Protein AF-A0A1H9I5Y6-F1 (afdb_monomer)

Structure (mmCIF, N/CA/C/O backbone):
data_AF-A0A1H9I5Y6-F1
#
_entry.id   AF-A0A1H9I5Y6-F1
#
loop_
_atom_site.group_PDB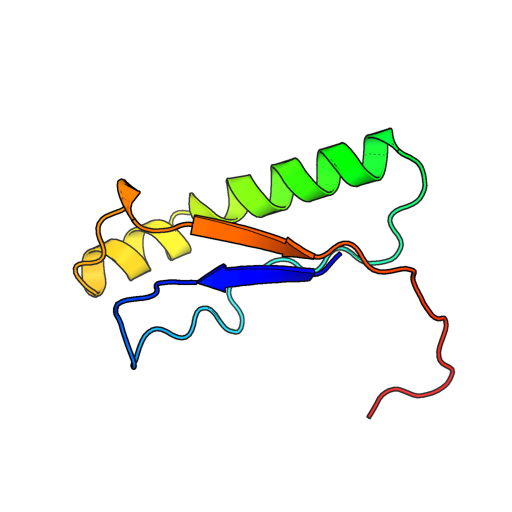
_atom_site.id
_atom_site.type_symbol
_atom_site.label_atom_id
_atom_site.label_alt_id
_atom_site.label_comp_id
_atom_site.label_asym_id
_atom_site.label_entity_id
_atom_site.label_seq_id
_atom_site.pdbx_PDB_ins_code
_atom_site.Cartn_x
_atom_site.Cartn_y
_atom_site.Cartn_z
_atom_site.occupancy
_atom_site.B_iso_or_equiv
_atom_site.auth_seq_id
_atom_site.auth_comp_id
_atom_site.auth_asym_id
_atom_site.auth_atom_id
_atom_site.pdbx_PDB_model_num
ATOM 1 N N . MET A 1 1 ? -4.083 -0.340 7.566 1.00 49.22 1 MET A N 1
ATOM 2 C CA . MET A 1 1 ? -3.836 -1.009 6.277 1.00 49.22 1 MET A CA 1
ATOM 3 C C . MET A 1 1 ? -2.338 -1.027 6.038 1.00 49.22 1 MET A C 1
ATOM 5 O O . MET A 1 1 ? -1.698 -0.005 6.259 1.00 49.22 1 MET A O 1
ATOM 9 N N . ARG A 1 2 ? -1.782 -2.182 5.672 1.00 57.09 2 ARG A N 1
ATOM 10 C CA . ARG A 1 2 ? -0.361 -2.348 5.352 1.00 57.09 2 ARG A CA 1
ATOM 11 C C . ARG A 1 2 ? -0.244 -2.764 3.892 1.00 57.09 2 ARG A C 1
ATOM 13 O O . ARG A 1 2 ? -0.882 -3.728 3.481 1.00 57.09 2 ARG A O 1
ATOM 20 N N . SER A 1 3 ? 0.533 -2.026 3.120 1.00 50.22 3 SER A N 1
ATOM 21 C CA . SER A 1 3 ? 0.915 -2.385 1.757 1.00 50.22 3 SER A CA 1
ATOM 22 C C . SER A 1 3 ? 2.117 -3.335 1.810 1.00 50.22 3 SER A C 1
ATOM 24 O O . SER A 1 3 ? 2.974 -3.220 2.689 1.00 50.22 3 SER A O 1
ATOM 26 N N . SER A 1 4 ? 2.131 -4.332 0.925 1.00 53.16 4 SER A N 1
ATOM 27 C CA . SER A 1 4 ? 3.262 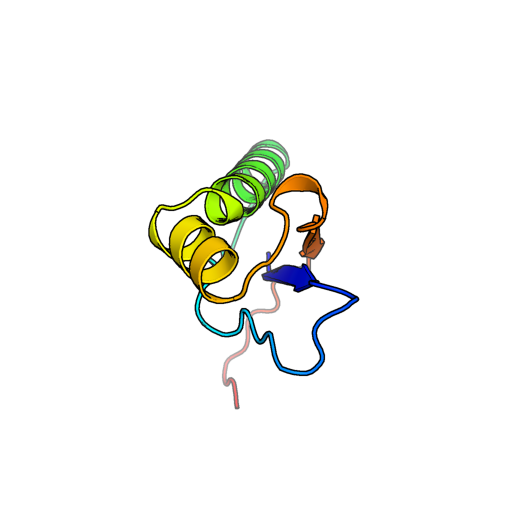-5.236 0.727 1.00 53.16 4 SER A CA 1
ATOM 28 C C . SER A 1 4 ? 3.442 -5.466 -0.773 1.00 53.16 4 SER A C 1
ATOM 30 O O . SER A 1 4 ? 2.580 -6.060 -1.422 1.00 53.16 4 SER A O 1
ATOM 32 N N . ALA A 1 5 ? 4.530 -4.950 -1.354 1.00 55.31 5 ALA A N 1
ATOM 33 C CA . ALA A 1 5 ? 4.910 -5.293 -2.728 1.00 55.31 5 ALA A CA 1
ATOM 34 C C . ALA A 1 5 ? 5.813 -6.510 -2.729 1.00 55.31 5 ALA A C 1
ATOM 36 O O . ALA A 1 5 ? 6.789 -6.577 -1.981 1.00 55.31 5 ALA A O 1
ATOM 37 N N . THR A 1 6 ? 5.508 -7.421 -3.640 1.00 50.44 6 THR A N 1
ATOM 38 C CA . THR A 1 6 ? 6.323 -8.584 -3.949 1.00 50.44 6 THR A CA 1
ATOM 39 C C . THR A 1 6 ? 6.852 -8.438 -5.374 1.00 50.44 6 THR A C 1
ATOM 41 O O . THR A 1 6 ? 6.089 -8.315 -6.329 1.00 50.44 6 THR A O 1
ATOM 44 N N . ALA A 1 7 ? 8.179 -8.452 -5.528 1.00 51.25 7 ALA A N 1
ATOM 45 C CA . ALA A 1 7 ? 8.825 -8.812 -6.788 1.00 51.25 7 ALA A CA 1
ATOM 46 C C . ALA A 1 7 ? 9.347 -10.241 -6.613 1.00 51.25 7 ALA A C 1
ATOM 48 O O . ALA A 1 7 ? 10.446 -10.447 -6.105 1.00 51.25 7 ALA A O 1
ATOM 49 N N . GLU A 1 8 ? 8.525 -11.228 -6.975 1.00 42.19 8 GLU A N 1
ATOM 50 C CA . GLU A 1 8 ? 8.764 -12.659 -6.699 1.00 42.19 8 GLU A CA 1
ATOM 51 C C . GLU A 1 8 ? 10.079 -13.213 -7.272 1.00 42.19 8 GLU A C 1
ATOM 53 O O . GLU A 1 8 ? 10.550 -14.248 -6.814 1.00 42.19 8 GLU A O 1
ATOM 58 N N . ASN A 1 9 ? 10.711 -12.517 -8.221 1.00 46.50 9 ASN A N 1
ATOM 59 C CA . ASN A 1 9 ? 11.898 -13.010 -8.923 1.00 46.50 9 ASN A CA 1
ATOM 60 C C . ASN A 1 9 ? 13.215 -12.310 -8.550 1.00 46.50 9 ASN A C 1
ATOM 62 O O . ASN A 1 9 ? 14.246 -12.612 -9.149 1.00 46.50 9 ASN A O 1
ATOM 66 N N . LEU A 1 10 ? 13.223 -11.388 -7.579 1.00 49.22 10 LEU A N 1
ATOM 67 C CA . LEU A 1 10 ? 14.437 -10.660 -7.197 1.00 49.22 10 LEU A CA 1
ATOM 68 C C . LEU A 1 10 ? 14.761 -10.852 -5.711 1.00 49.22 10 LEU A C 1
ATOM 70 O O . LEU A 1 10 ? 14.241 -10.114 -4.875 1.00 49.22 10 LEU A O 1
ATOM 74 N N . PRO A 1 11 ? 15.672 -11.783 -5.363 1.00 49.28 11 PRO A N 1
ATOM 75 C CA . PRO A 1 11 ? 16.055 -12.051 -3.972 1.00 49.28 11 PRO A CA 1
ATOM 76 C C . PRO A 1 11 ? 16.711 -10.856 -3.252 1.00 49.28 11 PRO A C 1
ATOM 78 O O . PRO A 1 11 ? 16.880 -10.897 -2.037 1.00 49.28 11 PRO A O 1
ATOM 81 N N . PHE A 1 12 ? 17.053 -9.781 -3.975 1.00 46.31 12 PHE A N 1
ATOM 82 C CA . PHE A 1 12 ? 17.653 -8.554 -3.434 1.00 46.31 12 PHE A CA 1
ATOM 83 C C . PHE A 1 12 ? 16.703 -7.342 -3.426 1.00 46.31 12 PHE A C 1
ATOM 85 O O . PHE A 1 12 ? 17.081 -6.275 -2.938 1.00 46.31 12 PHE A O 1
ATOM 92 N N . ALA A 1 13 ? 15.482 -7.470 -3.958 1.00 51.03 13 ALA A N 1
ATOM 93 C CA . ALA A 1 13 ? 14.544 -6.355 -4.033 1.00 51.03 13 ALA A CA 1
ATOM 94 C C . ALA A 1 13 ? 13.727 -6.247 -2.740 1.00 51.03 13 ALA A C 1
ATOM 96 O O . ALA A 1 13 ? 12.728 -6.935 -2.545 1.00 51.03 13 ALA A O 1
ATOM 97 N N . SER A 1 14 ? 14.151 -5.354 -1.848 1.00 49.53 14 SER A N 1
ATOM 98 C CA . SER A 1 14 ? 13.365 -4.957 -0.683 1.00 49.53 14 SER A CA 1
ATOM 99 C C . SER A 1 14 ? 12.661 -3.633 -0.972 1.00 49.53 14 SER A C 1
ATOM 101 O O . SER A 1 14 ? 13.302 -2.588 -1.053 1.00 49.53 14 SER A O 1
ATOM 103 N N . PHE A 1 15 ? 11.329 -3.660 -1.085 1.00 54.62 15 PHE A N 1
ATOM 104 C CA . PHE A 1 15 ? 10.493 -2.448 -1.124 1.00 54.62 15 PHE A CA 1
ATOM 105 C C . PHE A 1 15 ? 10.241 -1.865 0.282 1.00 54.62 15 PHE A C 1
ATOM 107 O O . PHE A 1 15 ? 9.381 -0.996 0.463 1.00 54.62 15 PHE A O 1
ATOM 114 N N . ALA A 1 16 ? 10.969 -2.344 1.299 1.00 45.44 16 ALA A N 1
ATOM 115 C CA . ALA A 1 16 ? 10.851 -1.868 2.670 1.00 45.44 16 ALA A CA 1
ATOM 116 C C . ALA A 1 16 ? 11.158 -0.362 2.749 1.00 45.44 16 ALA A C 1
ATOM 118 O O . ALA A 1 16 ? 12.200 0.106 2.294 1.00 45.44 16 ALA A O 1
ATOM 119 N N . GLY A 1 17 ? 10.230 0.407 3.324 1.00 47.53 17 GLY A N 1
ATOM 120 C CA . GLY A 1 17 ? 10.366 1.860 3.488 1.00 47.53 17 GLY A CA 1
ATOM 121 C C . GLY A 1 17 ? 9.935 2.711 2.286 1.00 47.53 17 GLY A C 1
ATOM 122 O O . GLY A 1 17 ? 10.105 3.928 2.327 1.00 47.53 17 GLY A O 1
ATOM 123 N N . GLN A 1 18 ? 9.367 2.115 1.231 1.00 45.19 18 GLN A N 1
ATOM 124 C CA . GLN A 1 18 ? 8.766 2.857 0.109 1.00 45.19 18 GLN A CA 1
ATOM 125 C C . GLN A 1 18 ? 7.231 2.862 0.111 1.00 45.19 18 GLN A C 1
ATOM 127 O O . GLN A 1 18 ? 6.632 3.413 -0.809 1.00 45.19 18 GLN A O 1
ATOM 132 N N . GLN A 1 19 ? 6.584 2.241 1.100 1.00 50.31 19 GLN A N 1
ATOM 133 C CA . GLN A 1 19 ? 5.144 2.000 1.052 1.00 50.31 19 GLN A CA 1
ATOM 134 C C . GLN A 1 19 ? 4.383 2.708 2.170 1.00 50.31 19 GLN A C 1
ATOM 136 O O . GLN A 1 19 ? 4.736 2.606 3.347 1.00 50.31 19 GLN A O 1
ATOM 141 N N . ASP A 1 20 ? 3.315 3.404 1.782 1.00 51.56 20 ASP A N 1
ATOM 142 C CA . ASP A 1 20 ? 2.441 4.125 2.699 1.00 51.56 20 ASP A CA 1
ATOM 143 C C . ASP A 1 20 ? 1.671 3.146 3.594 1.00 51.56 20 ASP A C 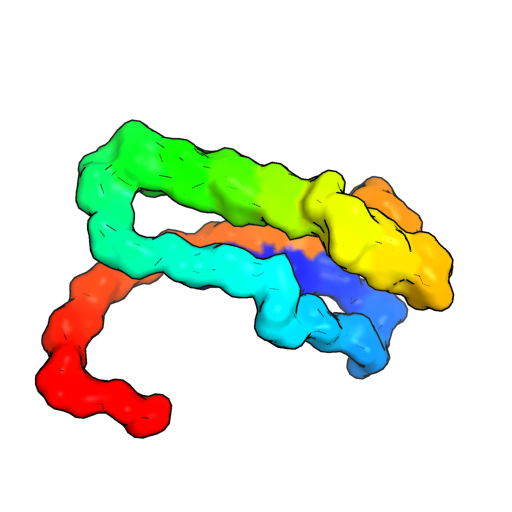1
ATOM 145 O O . ASP A 1 20 ? 0.955 2.255 3.124 1.00 51.56 20 ASP A O 1
ATOM 149 N N . THR A 1 21 ? 1.790 3.343 4.908 1.00 56.31 21 THR A N 1
ATOM 150 C CA . THR A 1 21 ? 0.938 2.694 5.908 1.00 56.31 21 THR A CA 1
ATOM 151 C C . THR A 1 21 ? -0.158 3.669 6.316 1.00 56.31 21 THR A C 1
ATOM 153 O O . THR A 1 21 ? 0.113 4.675 6.968 1.00 56.31 21 THR A O 1
ATOM 156 N N . VAL A 1 22 ? -1.410 3.362 5.972 1.00 60.03 22 VAL A N 1
ATOM 157 C CA . VAL A 1 22 ? -2.567 4.157 6.407 1.00 60.03 22 VAL A CA 1
ATOM 158 C C . VAL A 1 22 ? -3.169 3.510 7.653 1.00 60.03 22 VAL A C 1
ATOM 160 O O . VAL A 1 22 ? -3.689 2.388 7.606 1.00 60.03 22 VAL A O 1
ATOM 163 N N . LEU A 1 23 ? -3.069 4.195 8.791 1.00 67.75 23 LEU A N 1
ATOM 164 C CA . LEU A 1 23 ? -3.638 3.760 10.068 1.00 67.75 23 LEU A CA 1
ATOM 165 C C . LEU A 1 23 ? -5.048 4.331 10.264 1.00 67.75 23 LEU A C 1
ATOM 167 O O . LEU A 1 23 ? -5.397 5.350 9.681 1.00 67.75 23 LEU A O 1
ATOM 171 N N . ASN A 1 24 ? -5.840 3.664 11.109 1.00 60.44 24 ASN A N 1
ATOM 172 C CA . ASN A 1 24 ? -7.153 4.139 11.561 1.00 60.44 24 ASN A CA 1
ATOM 173 C C . ASN A 1 24 ? -8.159 4.471 10.438 1.00 60.44 24 ASN A C 1
ATOM 175 O O . ASN A 1 24 ? -8.862 5.477 10.479 1.00 60.44 24 ASN A O 1
ATOM 179 N N . VAL A 1 25 ? -8.224 3.617 9.417 1.00 73.75 25 VAL A N 1
ATOM 180 C CA . VAL A 1 25 ? -9.212 3.743 8.341 1.00 73.75 25 VAL A CA 1
ATOM 181 C C . VAL A 1 25 ? -10.557 3.208 8.833 1.00 73.75 25 VAL A C 1
ATOM 183 O O . VAL A 1 25 ? -10.658 2.027 9.168 1.00 73.75 25 VAL A O 1
ATOM 186 N N . VAL A 1 26 ? -11.575 4.069 8.884 1.00 79.31 26 VAL A N 1
ATOM 187 C CA . VAL A 1 26 ? -12.921 3.738 9.377 1.00 79.31 26 VAL A CA 1
ATOM 188 C C . VAL A 1 26 ? -13.948 3.948 8.268 1.00 79.31 26 VAL A C 1
ATOM 190 O O . VAL A 1 26 ? -13.991 5.008 7.649 1.00 79.31 26 VAL A O 1
ATOM 193 N N . GLY A 1 27 ? -14.798 2.943 8.055 1.00 83.19 27 GLY A N 1
ATOM 194 C CA . GLY A 1 27 ? -15.837 2.951 7.024 1.00 83.19 27 GLY A CA 1
ATOM 195 C C . GLY A 1 27 ? -15.376 2.343 5.698 1.00 83.19 27 GLY A C 1
ATOM 196 O O . GLY A 1 27 ? -14.218 2.460 5.302 1.00 83.19 27 GLY A O 1
ATOM 197 N N . GLU A 1 28 ? -16.302 1.682 5.006 1.00 84.44 28 GLU A N 1
ATOM 198 C CA . GLU A 1 28 ? -16.031 0.892 3.795 1.00 84.44 28 GLU A CA 1
ATOM 199 C C . GLU A 1 28 ? -15.408 1.733 2.673 1.00 84.44 28 GLU A C 1
ATOM 201 O O . GLU A 1 28 ? -14.376 1.357 2.121 1.00 84.44 28 GLU A O 1
ATOM 206 N N . ASN A 1 29 ? -15.955 2.924 2.410 1.00 86.62 29 ASN A N 1
ATOM 207 C CA . ASN A 1 29 ? -15.430 3.832 1.384 1.00 86.62 29 ASN A CA 1
ATOM 208 C C . ASN A 1 29 ? -13.988 4.271 1.672 1.00 86.62 29 ASN A C 1
ATOM 210 O O . ASN A 1 29 ? -13.171 4.354 0.759 1.00 86.62 29 ASN A O 1
ATOM 214 N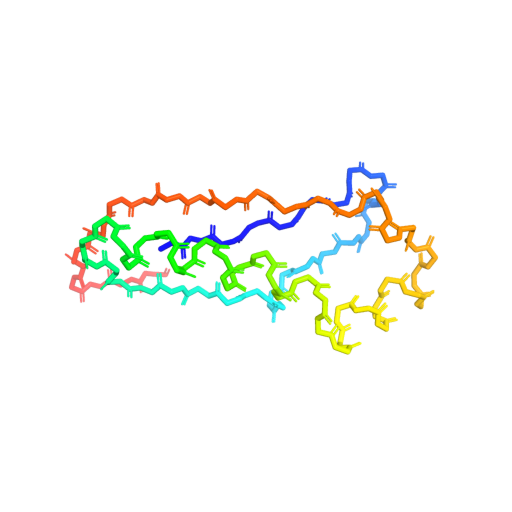 N . ALA A 1 30 ? -13.653 4.513 2.941 1.00 83.44 30 ALA A N 1
ATOM 215 C CA . ALA A 1 30 ? -12.301 4.898 3.328 1.00 83.44 30 ALA A CA 1
ATOM 216 C C . ALA A 1 30 ? -11.313 3.731 3.162 1.00 83.44 30 ALA A C 1
ATOM 218 O O . ALA A 1 30 ? -10.152 3.952 2.818 1.00 83.44 30 ALA A O 1
ATOM 219 N N . VAL A 1 31 ? -11.767 2.487 3.373 1.00 82.69 31 VAL A N 1
ATOM 220 C CA . VAL A 1 31 ? -10.966 1.286 3.095 1.00 82.69 31 VAL A CA 1
ATOM 221 C C . VAL A 1 31 ? -10.700 1.166 1.602 1.00 82.69 31 VAL A C 1
ATOM 223 O O . VAL A 1 31 ? -9.550 0.983 1.223 1.00 82.69 31 VAL A O 1
ATOM 226 N N . VAL A 1 32 ? -11.714 1.324 0.752 1.00 87.81 32 VAL A N 1
ATOM 227 C CA . VAL A 1 32 ? -11.522 1.286 -0.705 1.00 87.81 32 VAL A CA 1
ATOM 228 C C . VAL A 1 32 ? -10.537 2.370 -1.149 1.00 87.81 32 VAL A C 1
ATOM 230 O O . VAL A 1 32 ? -9.554 2.059 -1.816 1.00 87.81 32 VAL A O 1
ATOM 233 N N . GLU A 1 33 ? -10.712 3.610 -0.694 1.00 86.75 33 GLU A N 1
ATOM 234 C CA . GLU A 1 33 ? -9.802 4.715 -1.022 1.00 86.75 33 GLU A CA 1
ATOM 235 C C . GLU A 1 33 ? -8.357 4.424 -0.588 1.00 86.75 33 GLU A C 1
ATOM 237 O O . GLU A 1 33 ? -7.404 4.643 -1.337 1.00 86.75 33 GLU A O 1
ATOM 242 N N . ALA A 1 34 ? -8.170 3.865 0.609 1.00 84.00 34 ALA A N 1
ATOM 243 C CA . ALA A 1 34 ? -6.845 3.497 1.086 1.00 84.00 34 ALA A CA 1
ATOM 244 C C . ALA A 1 34 ? -6.206 2.376 0.237 1.00 84.00 34 ALA A C 1
ATOM 246 O O . ALA A 1 34 ? -5.007 2.447 -0.031 1.00 84.00 34 ALA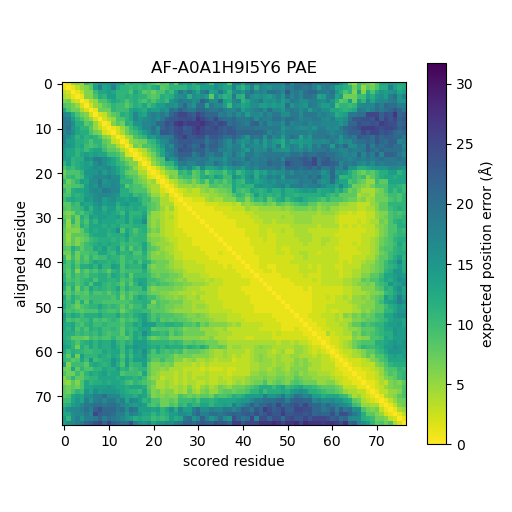 A O 1
ATOM 247 N N . VAL A 1 35 ? -6.982 1.399 -0.258 1.00 84.50 35 VAL A N 1
ATOM 248 C CA . VAL A 1 35 ? -6.479 0.370 -1.191 1.00 84.50 35 VAL A CA 1
ATOM 249 C C . VAL A 1 35 ? -6.040 1.009 -2.509 1.00 84.50 35 VAL A C 1
ATOM 251 O O . VAL A 1 35 ? -4.937 0.734 -2.983 1.00 84.50 35 VAL A O 1
ATOM 254 N N . HIS A 1 36 ? -6.864 1.896 -3.072 1.00 87.31 36 HIS A N 1
ATOM 255 C CA . HIS A 1 36 ? -6.547 2.608 -4.312 1.00 87.31 36 HIS A CA 1
ATOM 256 C C . HIS A 1 36 ? -5.257 3.425 -4.179 1.00 87.31 36 HIS A C 1
ATOM 258 O O . HIS A 1 36 ? -4.390 3.360 -5.052 1.00 87.31 36 HIS A O 1
ATOM 264 N N . ARG A 1 37 ? -5.081 4.133 -3.056 1.00 83.25 37 ARG A N 1
ATOM 265 C CA . ARG A 1 37 ? -3.844 4.866 -2.757 1.00 83.25 37 ARG A CA 1
ATOM 266 C C . ARG A 1 37 ? -2.628 3.948 -2.650 1.00 83.25 37 ARG A C 1
ATOM 268 O O . ARG A 1 37 ? -1.572 4.297 -3.170 1.00 83.25 37 ARG A O 1
ATOM 275 N N . CYS A 1 38 ? -2.763 2.773 -2.031 1.00 81.88 38 CYS A N 1
ATOM 276 C CA . CYS A 1 38 ? -1.681 1.789 -1.995 1.00 81.88 38 CYS A CA 1
ATOM 277 C C . CYS A 1 38 ? -1.297 1.329 -3.408 1.00 81.88 38 CYS A C 1
ATOM 279 O O . CYS A 1 38 ? -0.119 1.329 -3.742 1.00 81.88 38 CYS A O 1
ATOM 281 N N . TRP A 1 39 ? -2.256 0.997 -4.273 1.00 84.06 39 TRP A N 1
ATOM 282 C CA . TRP A 1 39 ? -1.934 0.629 -5.657 1.00 84.06 39 TRP A CA 1
ATOM 283 C C . TRP A 1 39 ? -1.288 1.773 -6.439 1.00 84.06 39 TRP A C 1
ATOM 285 O O . TRP A 1 39 ? -0.329 1.544 -7.175 1.00 84.06 39 TRP A O 1
ATOM 295 N N . ALA A 1 40 ? -1.748 3.009 -6.240 1.00 86.50 40 ALA A N 1
ATOM 296 C CA . ALA A 1 40 ? -1.139 4.185 -6.852 1.00 86.50 40 ALA A CA 1
ATOM 297 C C . ALA A 1 40 ? 0.321 4.389 -6.407 1.00 86.50 40 ALA A C 1
ATOM 299 O O . ALA A 1 40 ? 1.137 4.864 -7.198 1.00 86.50 40 ALA A O 1
ATOM 300 N N . SER A 1 41 ? 0.694 3.978 -5.187 1.00 81.25 41 SER A N 1
ATOM 301 C CA . SER A 1 41 ? 2.061 4.156 -4.682 1.00 81.25 41 SER A CA 1
ATOM 302 C C . SER A 1 41 ? 3.110 3.365 -5.476 1.00 81.25 41 SER A C 1
ATOM 304 O O . SER A 1 41 ? 4.277 3.765 -5.507 1.00 81.25 41 SER A O 1
ATOM 306 N N . LEU A 1 42 ? 2.715 2.289 -6.174 1.00 84.19 42 LEU A N 1
ATOM 307 C CA . LEU A 1 42 ? 3.592 1.577 -7.112 1.00 84.19 42 LEU A CA 1
ATOM 308 C C . LEU A 1 42 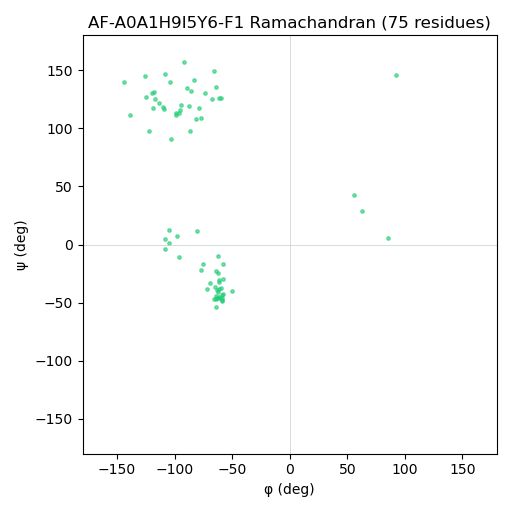? 4.048 2.457 -8.282 1.00 84.19 42 LEU A C 1
ATOM 310 O O . LEU A 1 42 ? 5.093 2.178 -8.863 1.00 84.19 42 LEU A O 1
ATOM 314 N N . TRP A 1 43 ? 3.304 3.501 -8.635 1.00 87.69 43 TRP A N 1
ATOM 315 C CA . TRP A 1 43 ? 3.538 4.318 -9.830 1.00 87.69 43 TRP A CA 1
ATOM 316 C C . TRP A 1 43 ? 4.150 5.684 -9.526 1.00 87.69 43 TRP A C 1
ATOM 318 O O . TRP A 1 43 ? 4.212 6.542 -10.398 1.00 87.69 43 TRP A O 1
ATOM 328 N N . THR A 1 44 ? 4.627 5.891 -8.300 1.00 86.25 44 THR A N 1
ATOM 329 C CA . THR A 1 44 ? 5.416 7.081 -7.960 1.00 86.25 44 THR A CA 1
ATOM 330 C C . THR A 1 44 ? 6.748 7.081 -8.711 1.00 86.25 44 THR A C 1
ATOM 332 O O . THR A 1 44 ? 7.329 6.015 -8.933 1.00 86.25 44 THR A O 1
ATOM 335 N N . ASP A 1 45 ? 7.281 8.265 -9.025 1.00 86.69 45 ASP A N 1
ATOM 336 C CA . ASP A 1 45 ? 8.571 8.420 -9.722 1.00 86.69 45 ASP A CA 1
ATOM 337 C C . ASP A 1 45 ? 9.688 7.603 -9.064 1.00 86.69 45 ASP A C 1
ATOM 339 O O . ASP A 1 45 ? 10.480 6.940 -9.730 1.00 86.69 45 ASP A O 1
ATOM 343 N N . ARG A 1 46 ? 9.709 7.578 -7.726 1.00 82.88 46 ARG A N 1
ATOM 344 C CA . ARG A 1 46 ? 10.678 6.801 -6.949 1.00 82.88 46 ARG A CA 1
ATOM 345 C C . ARG A 1 46 ? 10.536 5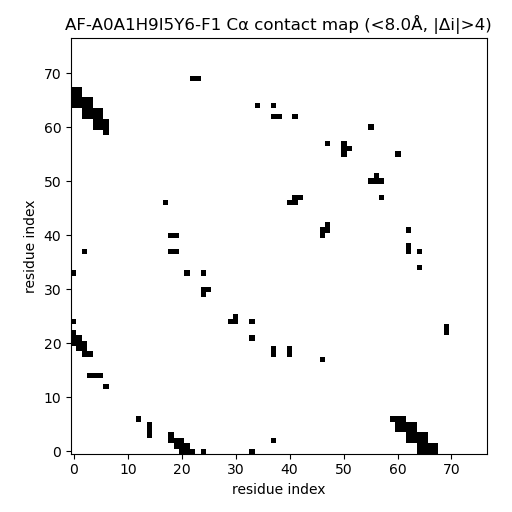.294 -7.175 1.00 82.88 46 ARG A C 1
ATOM 347 O O . ARG A 1 46 ? 11.546 4.608 -7.319 1.00 82.88 46 ARG A O 1
ATOM 354 N N . ALA A 1 47 ? 9.310 4.773 -7.182 1.00 81.75 47 ALA A N 1
ATOM 355 C CA . ALA A 1 47 ? 9.053 3.348 -7.371 1.00 81.75 47 ALA A CA 1
ATOM 356 C C . ALA A 1 47 ? 9.321 2.910 -8.821 1.00 81.75 47 ALA A C 1
ATOM 358 O O . ALA A 1 47 ? 9.878 1.834 -9.041 1.00 81.75 47 ALA A O 1
ATOM 359 N N . VAL A 1 48 ? 8.975 3.754 -9.800 1.00 88.25 48 VAL A N 1
ATOM 360 C CA . VAL A 1 48 ? 9.278 3.534 -11.224 1.00 88.25 48 VAL A CA 1
ATOM 361 C C . VAL A 1 48 ? 10.790 3.536 -11.450 1.00 88.25 48 VAL A C 1
ATOM 363 O O . VAL A 1 48 ? 11.327 2.538 -11.922 1.00 88.25 48 VAL A O 1
ATOM 366 N N . SER A 1 49 ? 11.491 4.584 -11.010 1.00 87.31 49 SER A N 1
ATOM 367 C CA . SER A 1 49 ? 12.946 4.708 -11.160 1.00 87.31 49 SER A CA 1
ATOM 368 C C . SER A 1 49 ? 13.709 3.570 -10.471 1.00 87.31 49 SER A C 1
ATOM 370 O O . SER A 1 49 ? 14.687 3.054 -11.016 1.00 87.31 49 SER A O 1
ATOM 372 N N . TYR A 1 50 ? 13.244 3.105 -9.304 1.00 82.75 50 TYR A N 1
ATOM 373 C CA . TYR A 1 50 ? 13.812 1.923 -8.652 1.00 82.75 50 TYR A CA 1
ATOM 374 C C . TYR A 1 50 ? 13.667 0.668 -9.522 1.00 82.75 50 TYR A C 1
ATOM 376 O O . TYR A 1 50 ? 14.634 -0.080 -9.673 1.00 82.75 50 TYR A O 1
ATOM 384 N N . ARG A 1 51 ? 12.487 0.439 -10.114 1.00 89.38 51 ARG A N 1
ATOM 385 C CA . ARG A 1 51 ? 12.262 -0.701 -11.014 1.00 89.38 51 ARG A CA 1
ATOM 386 C C . ARG A 1 51 ? 13.135 -0.620 -12.260 1.00 89.38 51 ARG A C 1
ATOM 388 O O . ARG A 1 51 ? 13.775 -1.611 -12.584 1.00 89.38 51 ARG A O 1
ATOM 395 N N . GLU A 1 52 ? 13.218 0.543 -12.900 1.00 89.00 52 GLU A N 1
ATOM 396 C CA . GLU A 1 52 ? 14.079 0.752 -14.072 1.00 89.00 52 GLU A CA 1
ATOM 397 C C . GLU A 1 52 ? 15.552 0.477 -13.744 1.00 89.00 52 GLU A C 1
ATOM 399 O O . GLU A 1 52 ? 16.210 -0.294 -14.440 1.00 89.00 52 GLU A O 1
ATOM 404 N N . THR A 1 53 ? 16.049 1.028 -12.631 1.00 89.31 53 THR A N 1
ATOM 405 C CA . THR A 1 53 ? 17.445 0.855 -12.185 1.00 89.31 53 THR A CA 1
ATOM 406 C C . THR A 1 53 ? 17.788 -0.612 -11.912 1.00 89.31 53 THR A C 1
ATOM 408 O O . THR A 1 53 ? 18.922 -1.033 -12.126 1.00 89.31 53 THR A O 1
ATOM 411 N N . ASN A 1 54 ? 16.815 -1.400 -11.450 1.00 83.44 54 ASN A N 1
ATOM 412 C CA . ASN A 1 54 ? 16.992 -2.816 -11.125 1.00 83.44 54 ASN A CA 1
ATOM 413 C C . ASN A 1 54 ? 16.523 -3.760 -12.249 1.00 83.44 54 ASN A C 1
ATOM 415 O O . ASN A 1 54 ? 16.476 -4.970 -12.035 1.00 83.44 54 ASN A O 1
ATOM 419 N N . GLY A 1 55 ? 16.162 -3.238 -13.428 1.00 86.88 55 GLY A N 1
ATOM 420 C CA . GLY A 1 55 ? 15.700 -4.046 -14.562 1.00 86.88 55 GLY A CA 1
ATOM 421 C C . GLY A 1 55 ? 14.407 -4.828 -14.295 1.00 86.88 55 GLY A C 1
ATOM 422 O O . GLY A 1 55 ? 14.210 -5.901 -14.860 1.00 86.88 55 GLY A O 1
ATOM 423 N N . ILE A 1 56 ? 13.540 -4.324 -13.412 1.00 83.69 56 ILE A N 1
ATOM 424 C CA . ILE A 1 56 ? 12.268 -4.958 -13.047 1.00 83.69 56 ILE A CA 1
ATOM 425 C C . ILE A 1 56 ? 11.183 -4.514 -14.025 1.00 83.69 56 ILE A C 1
ATOM 427 O O . ILE A 1 56 ? 10.834 -3.331 -14.074 1.00 83.69 56 ILE A O 1
ATOM 431 N N . ASP A 1 57 ? 10.592 -5.464 -14.747 1.00 85.44 57 ASP A N 1
ATOM 432 C CA . ASP A 1 57 ? 9.453 -5.182 -15.618 1.00 85.44 57 ASP A CA 1
ATOM 433 C C . ASP A 1 57 ? 8.266 -4.660 -14.793 1.00 85.44 57 ASP A C 1
ATOM 435 O O . ASP A 1 57 ? 7.813 -5.287 -13.830 1.00 85.44 57 ASP A O 1
ATOM 439 N N . HIS A 1 58 ? 7.747 -3.499 -15.188 1.00 85.00 58 HIS A N 1
ATOM 440 C CA . HIS A 1 58 ? 6.603 -2.852 -14.558 1.00 85.00 58 HIS A CA 1
ATOM 441 C C . HIS A 1 58 ? 5.347 -3.726 -14.555 1.00 85.00 58 HIS A C 1
ATOM 443 O O . HIS A 1 58 ? 4.555 -3.625 -13.623 1.00 85.00 58 HIS A O 1
ATOM 449 N N . THR A 1 59 ? 5.181 -4.605 -15.546 1.00 83.25 59 THR A N 1
ATOM 450 C CA . THR A 1 59 ? 4.028 -5.514 -15.635 1.00 83.25 59 THR A CA 1
ATOM 451 C C . THR A 1 59 ? 4.107 -6.683 -14.654 1.00 83.25 59 THR A C 1
ATOM 453 O O . THR A 1 59 ? 3.099 -7.322 -14.364 1.00 83.25 59 THR A O 1
ATOM 456 N N . THR A 1 60 ? 5.295 -6.947 -14.103 1.00 77.31 60 THR A N 1
ATOM 457 C CA . THR A 1 60 ? 5.533 -8.050 -13.162 1.00 77.31 60 THR A CA 1
ATOM 458 C C . THR A 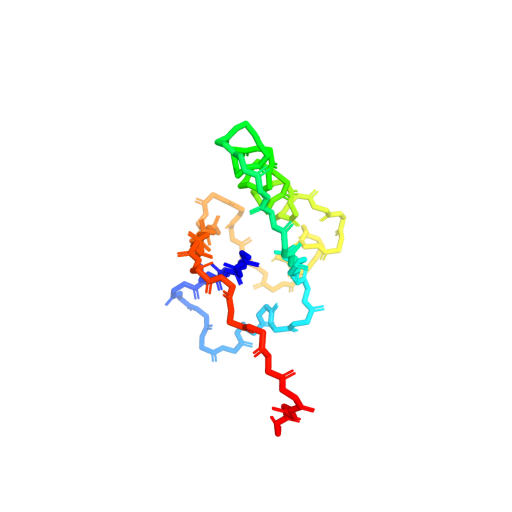1 60 ? 5.476 -7.607 -11.699 1.00 77.31 60 THR A C 1
ATOM 460 O O . THR A 1 60 ? 5.424 -8.446 -10.797 1.00 77.31 60 THR A O 1
ATOM 463 N N . ALA A 1 61 ? 5.451 -6.294 -11.443 1.00 76.00 61 ALA A N 1
ATOM 464 C CA . ALA A 1 61 ? 5.360 -5.733 -10.102 1.00 76.00 61 ALA A CA 1
ATOM 465 C C . ALA A 1 61 ? 3.906 -5.734 -9.605 1.00 76.00 61 ALA A C 1
ATOM 467 O O . ALA A 1 61 ? 3.086 -4.925 -10.036 1.00 76.00 61 ALA A O 1
ATOM 468 N N . HIS A 1 62 ? 3.605 -6.614 -8.651 1.00 77.00 62 HIS A N 1
ATOM 469 C CA . HIS A 1 62 ? 2.283 -6.728 -8.040 1.00 77.00 62 HIS A CA 1
ATOM 470 C C . HIS A 1 62 ? 2.303 -6.200 -6.596 1.00 77.00 62 HIS A C 1
ATOM 472 O O . HIS A 1 62 ? 3.305 -6.316 -5.884 1.00 77.00 62 HIS A O 1
ATOM 478 N N . LEU A 1 63 ? 1.188 -5.609 -6.151 1.00 78.69 63 LEU A N 1
ATOM 479 C CA . LEU A 1 63 ? 1.017 -5.138 -4.774 1.00 78.69 63 LEU A CA 1
ATOM 480 C C . LEU A 1 63 ? -0.145 -5.856 -4.098 1.00 78.69 63 LEU A C 1
ATOM 482 O O . LEU A 1 63 ? -1.305 -5.682 -4.477 1.00 78.69 63 LEU A O 1
ATOM 486 N N . ALA A 1 64 ? 0.170 -6.589 -3.035 1.00 75.62 64 ALA A N 1
ATOM 487 C CA . ALA A 1 64 ? -0.821 -7.085 -2.101 1.00 75.62 64 ALA A CA 1
ATOM 488 C C . ALA A 1 64 ? -1.102 -6.010 -1.040 1.00 75.62 64 ALA A C 1
ATOM 490 O O . ALA A 1 64 ? -0.190 -5.430 -0.444 1.00 75.62 64 ALA A O 1
ATOM 491 N N . VAL A 1 65 ? -2.381 -5.741 -0.781 1.00 76.69 65 VAL A N 1
ATOM 492 C CA . VAL A 1 65 ? -2.803 -4.807 0.268 1.00 76.69 65 VAL A CA 1
ATOM 493 C C . VAL A 1 65 ? -3.439 -5.596 1.401 1.00 76.69 65 VAL A C 1
ATOM 495 O O . VAL A 1 65 ? -4.470 -6.242 1.227 1.00 76.69 65 VAL A O 1
ATOM 498 N N . VAL A 1 66 ? -2.824 -5.544 2.579 1.00 77.19 66 VAL A N 1
ATOM 499 C CA . VAL A 1 66 ? -3.294 -6.249 3.770 1.00 77.19 66 VAL A CA 1
ATOM 500 C C . VAL A 1 66 ? -4.153 -5.305 4.612 1.00 77.19 66 VAL A C 1
ATOM 502 O O . VAL A 1 66 ? -3.686 -4.298 5.163 1.00 77.19 66 VAL A O 1
ATOM 505 N N . VAL A 1 67 ? -5.433 -5.649 4.749 1.00 77.56 67 VAL A N 1
ATOM 506 C CA . VAL A 1 67 ? -6.373 -4.955 5.636 1.00 77.56 67 VAL A CA 1
ATOM 507 C C . VAL A 1 67 ? -6.421 -5.693 6.971 1.00 77.56 67 VAL A C 1
ATOM 509 O O . VAL A 1 67 ? -6.758 -6.871 7.034 1.00 77.56 67 VAL A O 1
ATOM 512 N N . GLN A 1 68 ? -6.066 -4.999 8.049 1.00 78.69 68 GLN A N 1
ATOM 513 C CA . GLN A 1 68 ? -6.072 -5.536 9.411 1.00 78.69 68 GLN A CA 1
ATOM 514 C C . GLN A 1 68 ? -6.912 -4.634 10.307 1.00 78.69 68 GLN A C 1
ATOM 516 O O . GLN A 1 68 ? -6.905 -3.411 10.137 1.00 78.69 68 GLN A O 1
ATOM 521 N N . ARG A 1 69 ? -7.612 -5.238 11.274 1.00 78.56 69 ARG A N 1
ATOM 522 C CA . ARG A 1 69 ? -8.296 -4.484 12.330 1.00 78.56 69 ARG A CA 1
ATOM 523 C C . ARG A 1 69 ? -7.253 -3.743 13.160 1.00 78.56 69 ARG A C 1
ATOM 525 O O . ARG A 1 69 ? -6.213 -4.308 13.492 1.00 78.56 69 ARG A O 1
ATOM 532 N N . MET A 1 70 ? -7.531 -2.479 13.464 1.00 76.56 70 MET A N 1
ATOM 533 C CA . MET A 1 70 ? -6.635 -1.660 14.272 1.00 76.56 70 MET A CA 1
ATOM 534 C C . MET A 1 70 ? -6.734 -2.111 15.731 1.00 76.56 70 MET A C 1
ATOM 536 O O . MET A 1 70 ? -7.834 -2.283 16.253 1.00 76.56 70 MET A O 1
ATOM 540 N N . VAL A 1 71 ? -5.584 -2.343 16.358 1.00 75.31 71 VAL A N 1
ATOM 541 C CA . VAL A 1 71 ? -5.482 -2.639 17.786 1.00 75.31 71 VAL A CA 1
ATOM 542 C C . VAL A 1 71 ? -4.826 -1.433 18.432 1.00 75.31 71 VAL A C 1
ATOM 544 O O . VAL A 1 71 ? -3.705 -1.071 18.076 1.00 75.31 71 VAL A O 1
ATOM 547 N N . GLN A 1 72 ? -5.542 -0.793 19.350 1.00 70.44 72 GLN A N 1
ATOM 548 C CA . GLN A 1 72 ? -5.023 0.342 20.096 1.00 70.44 72 GLN A CA 1
ATOM 549 C C . GLN A 1 72 ? -4.083 -0.192 21.180 1.00 70.44 72 GLN A C 1
ATOM 551 O O . GLN A 1 72 ? -4.531 -0.850 22.115 1.00 70.44 72 GLN A O 1
ATOM 556 N N . SER A 1 73 ? -2.780 0.033 21.008 1.00 66.25 73 SER A N 1
ATOM 557 C CA . SER A 1 73 ? -1.758 -0.414 21.956 1.00 66.25 73 SER A CA 1
ATOM 558 C C . SER A 1 73 ? -1.248 0.758 22.788 1.00 66.25 73 SER A C 1
ATOM 560 O O . SER A 1 73 ? -1.029 1.840 22.247 1.00 66.25 73 SER A O 1
ATOM 562 N N . GLU A 1 74 ? -1.019 0.537 24.083 1.00 64.19 74 GLU A N 1
ATOM 563 C CA . GLU A 1 74 ? -0.373 1.515 24.972 1.00 64.19 74 GLU A CA 1
ATOM 564 C C . GLU A 1 74 ? 1.153 1.559 24.769 1.00 64.19 74 GLU A C 1
ATOM 566 O O . GLU A 1 74 ? 1.786 2.571 25.058 1.00 64.19 74 GLU A O 1
ATOM 571 N N . VAL A 1 75 ? 1.746 0.487 24.222 1.00 57.94 75 VAL A N 1
ATOM 572 C CA . VAL A 1 75 ? 3.178 0.382 23.890 1.00 57.94 75 VAL A CA 1
ATOM 573 C C . VAL A 1 75 ? 3.359 -0.427 22.599 1.00 57.94 75 VAL A C 1
ATOM 575 O O . VAL A 1 75 ? 2.683 -1.434 22.391 1.00 57.94 75 VAL A O 1
ATOM 578 N N . SER A 1 76 ? 4.279 -0.019 21.726 1.00 60.44 76 SER A N 1
ATOM 579 C CA . SER A 1 76 ? 4.714 -0.788 20.548 1.00 60.44 76 SER A CA 1
ATOM 580 C C . SER A 1 76 ? 6.234 -0.956 20.587 1.00 60.44 76 SER A C 1
ATOM 582 O O . SER A 1 76 ? 6.929 0.046 20.746 1.00 60.44 76 SER A O 1
ATOM 584 N N . ALA A 1 77 ? 6.722 -2.196 20.482 1.00 47.38 77 ALA A N 1
ATOM 585 C CA . ALA A 1 77 ? 8.146 -2.549 20.509 1.00 47.38 77 ALA A CA 1
ATOM 586 C C . ALA A 1 77 ? 8.769 -2.574 19.107 1.00 47.38 77 ALA A C 1
ATOM 588 O O . ALA A 1 77 ? 8.041 -2.942 18.153 1.00 47.38 77 ALA A O 1
#

Secondary structure (DSSP, 8-state):
-EEEEE-TT-TT---TTSS-------SHHHHHHHHHHHHHHTTSHHHHHHHHHTT--TTT-EEEEE-------S---

Solvent-accessible surface area (backbone atoms only — not comparable to full-atom values): 5034 Å² total; per-residue (Å²): 62,42,56,46,69,49,55,92,87,43,100,80,69,73,63,79,93,73,63,72,68,53,72,89,70,69,60,71,69,47,46,53,52,52,52,54,52,48,61,52,51,59,69,35,70,69,46,43,50,51,27,61,76,68,72,47,60,74,91,66,60,47,73,51,75,46,83,62,85,85,76,92,66,97,73,86,136

pLDDT: mean 71.37, std 15.28, range [42.19, 89.38]

Nearest PDB structures (foldseek):
  5hv3-assembly1_A  TM=9.115E-01  e=1.010E-04  Listeria monocytogenes

Foldseek 3Di:
DDKDKDLPPDPPDDCPPQFDDDPDQDDDVSVVVVVVVRVCSCVPPVNVVVCVVVVHDSVSIDMDDDDDDDDDDPDDD

Radius of gyration: 14.16 Å; Cα contacts (8 Å, |Δi|>4): 71; chains: 1; bounding box: 34×21×41 Å

Sequence (77 aa):
MRSSATAENLPFASFAGQQDTVLNVVGENAVVEAVHRCWASLWTDRAVSYRETNGIDHTTAHLAVVVQRMVQSEVSA

Mean predicted aligned error: 9.92 Å

Organism: NCBI:txid402600

InterPro domains:
  IPR002192 Pyruvate phosphate dikinase, AMP/ATP-binding [PF01326] (1-76)
  IPR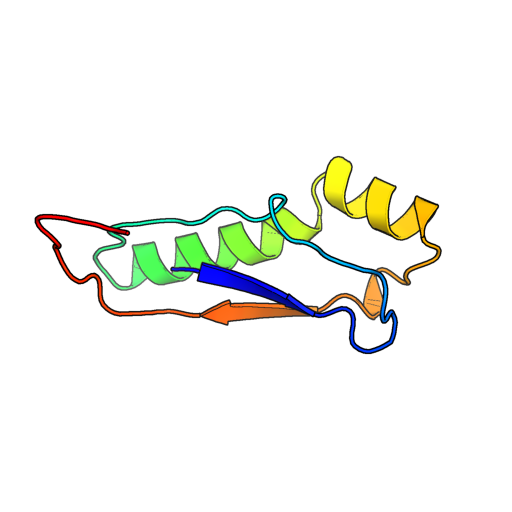006319 Phosphoenolpyruvate synthase [PTHR43030] (1-76)
  IPR013815 ATP-grasp fold, subdomain 1 [G3DSA:3.30.1490.20] (1-72)